Protein AF-A0A817F1W5-F1 (afdb_monomer_lite)

pLDDT: mean 86.27, std 9.95, range [48.22, 96.62]

Radius of gyration: 14.51 Å; chains: 1; bounding box: 32×35×30 Å

Sequence (142 aa):
MGRENEAPLYIMSCVASYLPSDEDKIVPNVIQAIISTPIQTGIVHTAIKYTGVRLISQLENWIAKNDQQILKSIIQYLLSLLVDKELRHISADTILIISQQGRKQLLNDLDQIIQATLWLDLIDNGSDAAQCLLKGYYFIFI

Structure (mmCIF, N/CA/C/O backbone)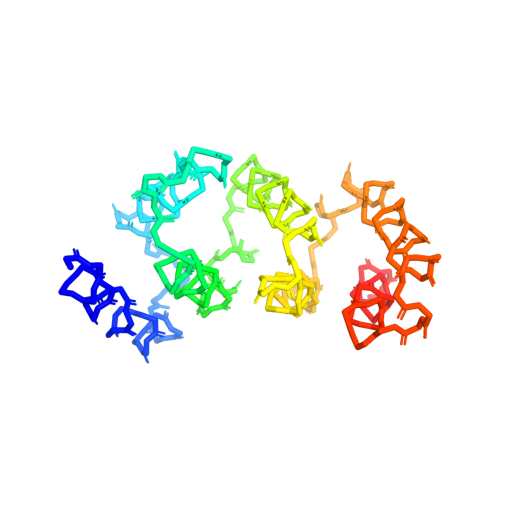:
data_AF-A0A817F1W5-F1
#
_entry.id   AF-A0A817F1W5-F1
#
loop_
_atom_site.group_PDB
_atom_site.id
_atom_site.type_symbol
_atom_site.label_atom_id
_atom_site.label_alt_id
_atom_site.label_comp_id
_atom_site.label_asym_id
_atom_site.label_entity_id
_atom_site.label_seq_id
_atom_site.pdbx_PDB_ins_code
_atom_site.Cartn_x
_atom_site.Cartn_y
_atom_site.Cartn_z
_atom_site.occupancy
_atom_site.B_iso_or_equiv
_atom_site.auth_seq_id
_atom_site.auth_comp_id
_atom_site.auth_asym_id
_atom_site.auth_atom_id
_atom_site.pdbx_PDB_model_num
ATOM 1 N N . MET A 1 1 ? 5.542 -16.275 -17.507 1.00 48.22 1 MET A N 1
ATOM 2 C CA . MET A 1 1 ? 5.241 -16.937 -16.220 1.00 48.22 1 MET A CA 1
ATOM 3 C C . MET A 1 1 ? 4.775 -15.987 -15.098 1.00 48.22 1 MET A C 1
ATOM 5 O O . MET A 1 1 ? 4.660 -16.436 -13.972 1.00 48.22 1 MET A O 1
ATOM 9 N N . GLY A 1 2 ? 4.464 -14.703 -15.361 1.00 58.16 2 GLY A N 1
ATOM 10 C CA . GLY A 1 2 ? 3.974 -13.773 -14.318 1.00 58.16 2 GLY A CA 1
ATOM 11 C C . GLY A 1 2 ? 2.455 -13.540 -14.289 1.00 58.16 2 GLY A C 1
ATOM 12 O O . GLY A 1 2 ? 1.916 -13.199 -13.246 1.00 58.16 2 GLY A O 1
ATOM 13 N N . ARG A 1 3 ? 1.752 -13.739 -15.415 1.00 57.31 3 ARG A N 1
ATOM 14 C CA . ARG A 1 3 ? 0.310 -13.437 -15.540 1.00 57.31 3 ARG A CA 1
ATOM 15 C C . ARG A 1 3 ? -0.595 -14.442 -14.821 1.00 57.31 3 ARG A C 1
ATOM 17 O O . ARG A 1 3 ? -1.630 -14.060 -14.299 1.00 57.31 3 ARG A O 1
ATOM 24 N N . GLU A 1 4 ? -0.183 -15.707 -14.758 1.00 65.88 4 GLU A N 1
ATOM 25 C CA . GLU A 1 4 ? -0.958 -16.783 -14.117 1.00 65.88 4 GLU A CA 1
ATOM 26 C C . GLU A 1 4 ? -1.089 -16.583 -12.599 1.00 65.88 4 GLU A C 1
ATOM 28 O O . GLU A 1 4 ? -2.111 -16.937 -12.023 1.00 65.88 4 GLU A O 1
ATOM 33 N N . ASN A 1 5 ? -0.102 -15.933 -11.972 1.00 76.44 5 ASN A N 1
ATOM 34 C CA . ASN A 1 5 ? -0.132 -15.594 -10.546 1.00 76.44 5 ASN A CA 1
ATOM 35 C C . ASN A 1 5 ? -0.773 -14.224 -10.265 1.00 76.44 5 ASN A C 1
ATOM 37 O O . ASN A 1 5 ? -1.171 -13.954 -9.136 1.00 76.44 5 ASN A O 1
ATOM 41 N N . GLU A 1 6 ? -0.877 -13.354 -11.272 1.00 86.06 6 GLU A N 1
ATOM 42 C CA . GLU A 1 6 ? -1.506 -12.036 -11.140 1.00 86.06 6 GLU A CA 1
ATOM 43 C C . GLU A 1 6 ? -3.035 -12.135 -11.193 1.00 86.06 6 GLU A C 1
ATOM 45 O O . GLU A 1 6 ? -3.711 -11.499 -10.387 1.00 86.06 6 GLU A O 1
ATOM 50 N N . ALA A 1 7 ? -3.582 -12.995 -12.059 1.00 88.44 7 ALA A N 1
ATOM 51 C CA . ALA A 1 7 ? -5.027 -13.108 -12.248 1.00 88.44 7 ALA A CA 1
ATOM 52 C C . ALA A 1 7 ? -5.812 -13.460 -10.960 1.00 88.44 7 ALA A C 1
ATOM 54 O O . ALA A 1 7 ? -6.843 -12.831 -10.712 1.00 88.44 7 ALA A O 1
ATOM 55 N N . PRO A 1 8 ? -5.360 -14.388 -10.089 1.00 89.94 8 PRO A N 1
ATOM 56 C CA . PRO A 1 8 ? -6.020 -14.624 -8.804 1.00 89.94 8 PRO A CA 1
ATOM 57 C C . PRO A 1 8 ? -6.008 -13.387 -7.897 1.00 89.94 8 PRO A C 1
ATOM 59 O O . PRO A 1 8 ? -7.029 -13.052 -7.300 1.00 89.94 8 PRO A O 1
ATOM 62 N N . LEU A 1 9 ? -4.881 -12.669 -7.841 1.00 90.19 9 LEU A N 1
ATOM 63 C CA . LEU A 1 9 ? -4.739 -11.443 -7.052 1.00 90.19 9 LEU A CA 1
ATOM 64 C C . LEU A 1 9 ? -5.655 -10.330 -7.581 1.00 90.19 9 LEU A C 1
ATOM 66 O O . LEU A 1 9 ? -6.254 -9.584 -6.806 1.00 90.19 9 LEU A O 1
ATOM 70 N N . TYR A 1 10 ? -5.822 -10.266 -8.902 1.00 93.56 10 TYR A N 1
ATOM 71 C CA . TYR A 1 10 ? -6.752 -9.356 -9.556 1.00 93.56 10 TYR A CA 1
ATOM 72 C C . TYR A 1 10 ? -8.192 -9.644 -9.134 1.00 93.56 10 TYR A C 1
ATOM 74 O O . TYR A 1 10 ? -8.898 -8.728 -8.712 1.00 93.56 10 TYR A O 1
ATOM 82 N N . ILE A 1 11 ? -8.614 -10.912 -9.180 1.00 94.50 11 ILE A N 1
ATOM 83 C CA . ILE A 1 11 ? -9.958 -11.325 -8.749 1.00 94.50 11 ILE A CA 1
ATOM 84 C C . ILE A 1 11 ? -10.182 -10.962 -7.279 1.00 94.50 11 ILE A C 1
ATOM 86 O O . ILE A 1 11 ? -11.224 -10.397 -6.949 1.00 94.50 11 ILE A O 1
ATOM 90 N N . MET A 1 12 ? -9.196 -11.217 -6.412 1.00 94.00 12 MET A N 1
ATOM 91 C CA . MET A 1 12 ? -9.254 -10.813 -5.005 1.00 94.00 12 MET A CA 1
ATOM 92 C C . MET A 1 12 ? -9.451 -9.299 -4.868 1.00 94.00 12 MET A C 1
ATOM 94 O O . MET A 1 12 ? -10.304 -8.872 -4.094 1.00 94.00 12 MET A O 1
ATOM 98 N N . SER A 1 13 ? -8.736 -8.485 -5.655 1.00 95.19 13 SER A N 1
ATOM 99 C CA . SER A 1 13 ? -8.906 -7.025 -5.633 1.00 95.19 13 SER A CA 1
ATOM 100 C C . SER A 1 13 ? -10.327 -6.593 -6.008 1.00 95.19 13 SER A C 1
ATOM 102 O O . SER A 1 13 ? -10.861 -5.672 -5.407 1.00 95.19 13 SER A O 1
ATOM 104 N N . CYS A 1 14 ? -10.994 -7.287 -6.933 1.00 94.75 14 CYS A N 1
ATOM 105 C CA . CYS A 1 14 ? -12.352 -6.933 -7.351 1.00 94.75 14 CYS A CA 1
ATOM 106 C C . CYS A 1 14 ? -13.423 -7.170 -6.277 1.00 94.75 14 CYS A C 1
ATOM 108 O O . CYS A 1 14 ? -14.477 -6.540 -6.336 1.00 94.75 14 CYS A O 1
ATOM 110 N N . VAL A 1 15 ? -13.181 -8.082 -5.331 1.00 94.94 15 VAL A N 1
ATOM 111 C CA . VAL A 1 15 ? -14.157 -8.447 -4.288 1.00 94.94 15 VAL A CA 1
ATOM 112 C C . VAL A 1 15 ? -13.795 -7.913 -2.901 1.00 94.94 15 VAL A C 1
ATOM 114 O O . VAL A 1 15 ? -14.629 -7.946 -2.000 1.00 94.94 15 VAL A O 1
ATOM 117 N N . ALA A 1 16 ? -12.574 -7.409 -2.721 1.00 94.56 16 ALA A N 1
ATOM 118 C CA . ALA A 1 16 ? -12.034 -7.019 -1.422 1.00 94.56 16 ALA A CA 1
ATOM 119 C C . ALA A 1 16 ? -12.820 -5.902 -0.721 1.00 94.56 16 ALA A C 1
ATOM 121 O O . ALA A 1 16 ? -12.981 -5.954 0.496 1.00 94.56 16 ALA A O 1
ATOM 122 N N . SER A 1 17 ? -13.376 -4.947 -1.470 1.00 93.06 17 SER A N 1
ATOM 123 C CA . SER A 1 17 ? -14.156 -3.835 -0.908 1.00 93.06 17 SER A CA 1
ATOM 124 C C . SER A 1 17 ? -15.488 -4.261 -0.280 1.00 93.06 17 SER A C 1
ATOM 126 O O . SER A 1 17 ? -16.071 -3.499 0.491 1.00 93.06 17 SER A O 1
ATOM 128 N N . TYR A 1 18 ? -15.955 -5.483 -0.564 1.00 93.12 18 TYR A N 1
ATOM 129 C CA . TYR A 1 18 ? -17.164 -6.064 0.027 1.00 93.12 18 TYR A CA 1
ATOM 130 C C . TYR A 1 18 ? -16.890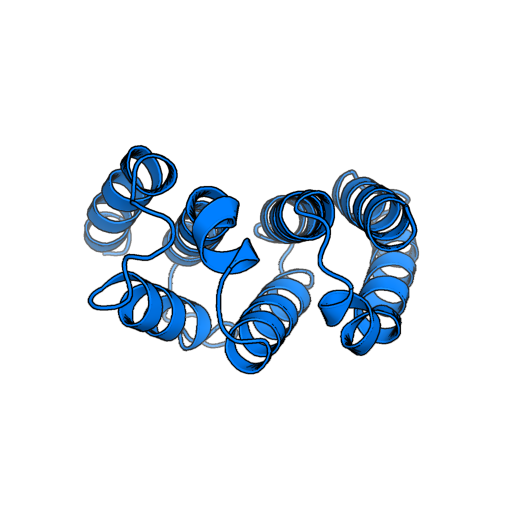 -6.880 1.295 1.00 93.12 18 TYR A C 1
ATOM 132 O O . TYR A 1 18 ? -17.832 -7.389 1.904 1.00 93.12 18 TYR A O 1
ATOM 140 N N . LEU A 1 19 ? -15.623 -7.046 1.688 1.00 92.19 19 LEU A N 1
ATOM 141 C CA . LEU A 1 19 ? -15.286 -7.789 2.896 1.00 92.19 19 LEU A CA 1
ATOM 142 C C . LEU A 1 19 ? -15.686 -7.004 4.156 1.00 92.19 19 LEU A C 1
ATOM 144 O O . LEU A 1 19 ? -15.543 -5.777 4.195 1.00 92.19 19 LEU A O 1
ATOM 148 N N . PRO A 1 20 ? -16.150 -7.696 5.213 1.00 90.88 20 PRO A N 1
ATOM 149 C CA . PRO A 1 20 ? -16.363 -7.076 6.510 1.00 90.88 20 PRO A CA 1
ATOM 150 C C . PRO A 1 20 ? -15.068 -6.458 7.044 1.00 90.88 20 PRO A C 1
ATOM 152 O O . PRO A 1 20 ? -13.983 -7.031 6.950 1.00 90.88 20 PRO A O 1
ATOM 155 N N . SER A 1 21 ? -15.181 -5.276 7.640 1.00 88.44 21 SER A N 1
ATOM 156 C CA . SER A 1 21 ? -14.036 -4.551 8.207 1.00 88.44 21 SER A CA 1
ATOM 157 C C . SER A 1 21 ? -13.397 -5.232 9.430 1.00 88.44 21 SER A C 1
ATOM 159 O O . SER A 1 21 ? -12.349 -4.791 9.881 1.00 88.44 21 SER A O 1
ATOM 161 N N . ASP A 1 22 ? -14.057 -6.251 9.980 1.00 89.69 22 ASP A N 1
ATOM 162 C CA . ASP A 1 22 ? -13.666 -7.095 11.118 1.00 89.69 22 ASP A CA 1
ATOM 163 C C . ASP A 1 22 ? -13.218 -8.509 10.683 1.00 89.69 22 ASP A C 1
ATOM 165 O O . ASP A 1 22 ? -13.138 -9.434 11.492 1.00 89.69 22 ASP A O 1
ATOM 169 N N . GLU A 1 23 ? -12.935 -8.709 9.390 1.00 90.62 23 GLU A N 1
ATOM 170 C CA . GLU A 1 23 ? -12.400 -9.970 8.868 1.00 90.62 23 GLU A CA 1
ATOM 171 C C . GLU A 1 23 ? -10.913 -10.149 9.224 1.00 90.62 23 GLU A C 1
ATOM 173 O O . GLU A 1 23 ? -10.011 -9.861 8.438 1.00 90.62 23 GLU A O 1
ATOM 178 N N . ASP A 1 24 ? -10.651 -10.668 10.420 1.00 88.12 24 ASP A N 1
ATOM 179 C CA . ASP A 1 24 ? -9.291 -10.776 10.962 1.00 88.12 24 ASP A CA 1
ATOM 180 C C . ASP A 1 24 ? -8.626 -12.139 10.717 1.00 88.12 24 ASP A C 1
ATOM 182 O O . ASP A 1 24 ? -7.495 -12.372 11.148 1.00 88.12 24 ASP A O 1
ATOM 186 N N . LYS A 1 25 ? -9.289 -13.070 10.016 1.00 90.50 25 LYS A N 1
ATOM 187 C CA . LYS A 1 25 ? -8.716 -14.404 9.762 1.00 90.50 25 LYS A CA 1
ATOM 188 C C . LYS A 1 25 ? -7.858 -14.430 8.507 1.00 90.50 25 LYS A C 1
ATOM 190 O O . LYS A 1 25 ? -6.814 -15.084 8.491 1.00 90.50 25 LYS A O 1
ATOM 195 N N . ILE A 1 26 ? -8.306 -13.767 7.441 1.00 90.88 26 ILE A N 1
ATOM 196 C CA . ILE A 1 26 ? -7.652 -13.849 6.126 1.00 90.88 26 ILE A CA 1
ATOM 197 C C . ILE A 1 26 ? -6.962 -12.542 5.739 1.00 90.88 26 ILE A C 1
ATOM 199 O O . ILE A 1 26 ? -5.822 -12.587 5.274 1.00 90.88 26 ILE A O 1
ATOM 203 N N . VAL A 1 27 ? -7.602 -11.388 5.950 1.00 92.75 27 VAL A N 1
ATOM 204 C CA . VAL A 1 27 ? -7.087 -10.096 5.465 1.00 92.75 27 VAL A CA 1
ATOM 205 C C . VAL A 1 27 ? -5.679 -9.764 5.989 1.00 92.75 27 VAL A C 1
ATOM 207 O O . VAL A 1 27 ? -4.831 -9.429 5.155 1.00 92.75 27 VAL A O 1
ATOM 210 N N . PRO A 1 28 ? -5.348 -9.936 7.290 1.00 92.62 28 PRO A N 1
ATOM 211 C CA . PRO A 1 28 ? -3.990 -9.688 7.780 1.00 92.62 28 PRO A CA 1
ATOM 212 C C . PRO A 1 28 ? -2.926 -10.506 7.047 1.00 92.62 28 PRO A C 1
ATOM 214 O O . PRO A 1 28 ? -1.876 -9.984 6.678 1.00 92.62 28 PRO A O 1
ATOM 217 N N . ASN A 1 29 ? -3.212 -11.786 6.797 1.00 92.12 29 ASN A N 1
ATOM 218 C CA . ASN A 1 29 ? -2.277 -12.704 6.150 1.00 92.12 29 ASN A CA 1
ATOM 219 C C . ASN A 1 29 ? -2.028 -12.308 4.690 1.00 92.12 29 ASN A C 1
ATOM 221 O O . ASN A 1 29 ? -0.894 -12.359 4.215 1.00 92.12 29 ASN A O 1
ATOM 225 N N . VAL A 1 30 ? -3.080 -11.876 3.990 1.00 92.81 30 VAL A N 1
ATOM 226 C CA . VAL A 1 30 ? -2.991 -11.400 2.604 1.00 92.81 30 VAL A CA 1
ATOM 227 C C . VAL A 1 30 ? -2.182 -10.106 2.523 1.00 92.81 30 VAL A C 1
ATOM 229 O O . VAL A 1 30 ? -1.268 -10.013 1.704 1.00 92.81 30 VAL A O 1
ATOM 232 N N . ILE A 1 31 ? -2.459 -9.136 3.398 1.00 93.88 31 ILE A N 1
ATOM 233 C CA . ILE A 1 31 ? -1.684 -7.891 3.476 1.00 93.88 31 ILE A CA 1
ATOM 234 C C . ILE A 1 31 ? -0.218 -8.201 3.774 1.00 93.88 31 ILE A C 1
ATOM 236 O O . ILE A 1 31 ? 0.658 -7.714 3.060 1.00 93.88 31 ILE A O 1
ATOM 240 N N . GLN A 1 32 ? 0.053 -9.053 4.768 1.00 93.06 32 GLN A N 1
ATOM 241 C CA . GLN A 1 32 ? 1.414 -9.420 5.146 1.00 93.06 32 GLN A CA 1
ATOM 242 C C . GLN A 1 32 ? 2.169 -10.059 3.975 1.00 93.06 32 GLN A C 1
ATOM 244 O O . GLN A 1 32 ? 3.330 -9.724 3.739 1.00 93.06 32 GLN A O 1
ATOM 249 N N . ALA A 1 33 ? 1.520 -10.939 3.211 1.00 90.88 33 ALA A N 1
ATOM 250 C CA . ALA A 1 33 ? 2.111 -11.554 2.027 1.00 90.88 33 ALA A CA 1
ATOM 251 C C . ALA A 1 33 ? 2.453 -10.518 0.940 1.00 90.88 33 ALA A C 1
ATOM 253 O O . ALA A 1 33 ? 3.539 -10.575 0.358 1.00 90.88 33 ALA A O 1
ATOM 254 N N . ILE A 1 34 ? 1.577 -9.535 0.704 1.00 92.44 34 ILE A N 1
ATOM 255 C CA . ILE A 1 34 ? 1.830 -8.464 -0.271 1.00 92.44 34 ILE A CA 1
ATOM 256 C C . ILE A 1 34 ? 3.012 -7.597 0.168 1.00 92.44 34 ILE A C 1
ATOM 258 O O . ILE A 1 34 ? 3.966 -7.445 -0.593 1.00 92.44 34 ILE A O 1
ATOM 262 N N . ILE A 1 35 ? 2.996 -7.066 1.394 1.00 93.06 35 ILE A N 1
ATOM 263 C CA . ILE A 1 35 ? 4.039 -6.132 1.854 1.00 93.06 35 ILE A CA 1
ATOM 264 C C . ILE A 1 35 ? 5.403 -6.809 2.044 1.00 93.06 35 ILE A C 1
ATOM 266 O O . ILE A 1 35 ? 6.436 -6.149 1.989 1.00 93.06 35 ILE A O 1
ATOM 270 N N . SER A 1 36 ? 5.415 -8.133 2.232 1.00 89.81 36 SER A N 1
ATOM 271 C CA . SER A 1 36 ? 6.643 -8.935 2.322 1.00 89.81 36 SER A CA 1
ATOM 272 C C . SER A 1 36 ? 7.206 -9.311 0.946 1.00 89.81 36 SER A C 1
ATOM 274 O O . SER A 1 36 ? 8.252 -9.956 0.861 1.00 89.81 36 SER A O 1
ATOM 276 N N . THR A 1 37 ? 6.527 -8.936 -0.144 1.00 83.50 37 THR A N 1
ATOM 277 C CA . THR A 1 37 ? 6.975 -9.241 -1.503 1.00 83.50 37 THR A CA 1
ATOM 278 C C . THR A 1 37 ? 8.232 -8.429 -1.843 1.00 83.50 37 THR A C 1
ATOM 280 O O . THR A 1 37 ? 8.213 -7.201 -1.736 1.00 83.50 37 THR A O 1
ATOM 283 N N . PRO A 1 38 ? 9.322 -9.067 -2.312 1.00 75.81 38 PRO A N 1
ATOM 284 C CA . PRO A 1 38 ? 10.555 -8.367 -2.656 1.00 75.81 38 PRO A CA 1
ATOM 285 C C . PRO A 1 38 ? 10.354 -7.289 -3.733 1.00 75.81 38 PRO A C 1
ATOM 287 O O . PRO A 1 38 ? 9.938 -7.564 -4.861 1.00 75.81 38 PRO A O 1
ATOM 290 N N . ILE A 1 39 ? 10.699 -6.046 -3.396 1.00 68.00 39 ILE A N 1
ATOM 291 C CA . ILE A 1 39 ? 10.493 -4.880 -4.269 1.00 68.00 39 ILE A CA 1
ATOM 292 C C . ILE A 1 39 ? 11.648 -4.711 -5.261 1.00 68.00 39 ILE A C 1
ATOM 294 O O . ILE A 1 39 ? 11.419 -4.342 -6.411 1.00 68.00 39 ILE A O 1
ATOM 298 N N . GLN A 1 40 ? 12.875 -5.030 -4.845 1.00 58.62 40 GLN A N 1
ATOM 299 C CA . GLN A 1 40 ? 14.103 -4.717 -5.590 1.00 58.62 40 GLN A CA 1
ATOM 300 C C . GLN A 1 40 ? 14.685 -5.904 -6.361 1.00 58.62 40 GLN A C 1
ATOM 302 O O . GLN A 1 40 ? 15.423 -5.721 -7.326 1.00 58.62 40 GLN A O 1
ATOM 307 N N . THR A 1 41 ? 14.354 -7.137 -5.979 1.00 54.34 41 THR A N 1
ATOM 308 C CA . THR A 1 41 ? 14.795 -8.306 -6.739 1.00 54.34 41 THR A CA 1
ATOM 309 C C . THR A 1 41 ? 13.873 -8.445 -7.946 1.00 54.34 41 THR A C 1
ATOM 311 O O . THR A 1 41 ? 12.678 -8.683 -7.761 1.00 54.34 41 THR A O 1
ATOM 314 N N . GLY A 1 42 ? 14.391 -8.322 -9.172 1.00 58.84 42 GLY A N 1
ATOM 315 C CA . GLY A 1 42 ? 13.650 -8.461 -10.445 1.00 58.84 42 GLY A CA 1
ATOM 316 C C . GLY A 1 42 ? 12.991 -9.831 -10.697 1.00 58.84 42 GLY A C 1
ATOM 317 O O . GLY A 1 42 ? 12.710 -10.192 -11.833 1.00 58.84 42 GLY A O 1
ATOM 318 N N . ILE A 1 43 ? 12.771 -10.605 -9.636 1.00 66.25 43 ILE A N 1
ATOM 319 C CA . ILE A 1 43 ? 12.121 -11.911 -9.577 1.00 66.25 43 ILE A CA 1
ATOM 320 C C . ILE A 1 43 ? 10.594 -11.753 -9.666 1.00 66.25 43 ILE A C 1
ATOM 322 O O . ILE A 1 43 ? 9.919 -12.606 -10.239 1.00 66.25 43 ILE A O 1
ATOM 326 N N . VAL A 1 44 ? 10.036 -10.655 -9.136 1.00 76.38 44 VAL A N 1
ATOM 327 C CA . VAL A 1 44 ? 8.585 -10.409 -9.123 1.00 76.38 44 VAL A CA 1
ATOM 328 C C . VAL A 1 44 ? 8.202 -9.391 -10.193 1.00 76.38 44 VAL A C 1
ATOM 330 O O . VAL A 1 44 ? 8.665 -8.252 -10.181 1.00 76.38 44 VAL A O 1
ATOM 333 N N . HIS A 1 45 ? 7.319 -9.812 -11.098 1.00 86.19 45 HIS A N 1
ATOM 334 C CA . HIS A 1 45 ? 6.823 -9.011 -12.217 1.00 86.19 45 HIS A CA 1
ATOM 335 C C . HIS A 1 45 ? 6.025 -7.782 -11.740 1.00 86.19 45 HIS A C 1
ATOM 337 O O . HIS A 1 45 ? 5.186 -7.918 -10.846 1.00 86.19 45 HIS A O 1
ATOM 343 N N . THR A 1 46 ? 6.207 -6.609 -12.370 1.00 88.50 46 THR A N 1
ATOM 344 C CA . THR A 1 46 ? 5.553 -5.346 -11.960 1.00 88.50 46 THR A CA 1
ATOM 345 C C . THR A 1 46 ? 4.036 -5.473 -11.843 1.00 88.50 46 THR A C 1
ATOM 347 O O . THR A 1 46 ? 3.464 -5.016 -10.862 1.00 88.50 46 THR A O 1
ATOM 350 N N . ALA A 1 47 ? 3.385 -6.162 -12.787 1.00 88.94 47 ALA A N 1
ATOM 351 C CA . ALA A 1 47 ? 1.934 -6.384 -12.743 1.00 88.94 47 ALA A CA 1
ATOM 352 C C . ALA A 1 47 ? 1.449 -7.017 -11.423 1.00 88.94 47 ALA A C 1
ATOM 354 O O . ALA A 1 47 ? 0.423 -6.609 -10.899 1.00 88.94 47 ALA A O 1
ATOM 355 N N . ILE A 1 48 ? 2.209 -7.952 -10.837 1.00 90.50 48 ILE A N 1
ATOM 356 C CA . ILE A 1 48 ? 1.844 -8.566 -9.550 1.00 90.50 48 ILE A CA 1
ATOM 357 C C . ILE A 1 48 ? 1.919 -7.526 -8.426 1.00 90.50 48 ILE A C 1
ATOM 359 O O . ILE A 1 48 ? 1.022 -7.462 -7.592 1.00 90.50 48 ILE A O 1
ATOM 363 N N . LYS A 1 49 ? 2.960 -6.680 -8.418 1.00 91.50 49 LYS A N 1
ATOM 364 C CA . LYS A 1 49 ? 3.103 -5.596 -7.432 1.00 91.50 49 LYS A CA 1
ATOM 365 C C . LYS A 1 49 ? 1.972 -4.583 -7.574 1.00 91.50 49 LYS A C 1
ATOM 367 O O . LYS A 1 49 ? 1.332 -4.251 -6.585 1.00 91.50 49 LYS A O 1
ATOM 372 N N . TYR A 1 50 ? 1.686 -4.154 -8.802 1.00 93.88 50 TYR A N 1
ATOM 373 C CA . TYR A 1 50 ? 0.592 -3.237 -9.111 1.00 93.88 50 TYR A CA 1
ATOM 374 C C . TYR A 1 50 ? -0.741 -3.780 -8.587 1.00 93.88 50 TYR A C 1
ATOM 376 O O . TYR A 1 50 ? -1.450 -3.100 -7.849 1.00 93.88 50 TYR A O 1
ATOM 384 N N . THR A 1 51 ? -1.058 -5.035 -8.902 1.00 94.75 51 THR A N 1
ATOM 385 C CA . THR A 1 51 ? -2.310 -5.665 -8.472 1.00 94.75 51 THR A CA 1
ATOM 386 C C . THR A 1 51 ? -2.342 -5.924 -6.963 1.00 94.75 51 THR A C 1
ATOM 388 O O . THR A 1 51 ? -3.402 -5.817 -6.352 1.00 94.75 51 THR A O 1
ATOM 391 N N . GLY A 1 52 ? -1.193 -6.164 -6.325 1.00 95.12 52 GLY A N 1
ATOM 392 C CA . GLY A 1 52 ? -1.081 -6.224 -4.865 1.00 95.12 52 GLY A CA 1
ATOM 393 C C . GLY A 1 52 ? -1.391 -4.884 -4.199 1.00 95.12 52 GLY A C 1
ATOM 394 O O . GLY A 1 52 ? -2.187 -4.837 -3.265 1.00 95.12 52 GLY A O 1
ATOM 395 N N . VAL A 1 53 ? -0.840 -3.785 -4.720 1.00 96.31 53 VAL A N 1
ATOM 396 C CA . VAL A 1 53 ? -1.169 -2.429 -4.251 1.00 96.31 53 VAL A CA 1
ATOM 397 C C . VAL A 1 53 ? -2.648 -2.129 -4.476 1.00 96.31 53 VAL A C 1
ATOM 399 O O . VAL A 1 53 ? -3.313 -1.621 -3.577 1.00 96.31 53 VAL A O 1
ATOM 402 N N . ARG A 1 54 ? -3.197 -2.513 -5.635 1.00 96.62 54 ARG A N 1
ATOM 403 C CA . ARG A 1 54 ? -4.633 -2.394 -5.899 1.00 96.62 54 ARG A CA 1
ATOM 404 C C . ARG A 1 54 ? -5.456 -3.151 -4.861 1.00 96.62 54 ARG A C 1
ATOM 406 O O . ARG A 1 54 ? -6.440 -2.620 -4.374 1.00 96.62 54 ARG A O 1
ATOM 413 N N . LEU A 1 55 ? -5.073 -4.374 -4.502 1.00 96.56 55 LEU A N 1
ATOM 414 C CA . LEU A 1 55 ? -5.776 -5.122 -3.462 1.00 96.56 55 LEU A CA 1
ATOM 415 C C . LEU A 1 55 ? -5.717 -4.393 -2.108 1.00 96.56 55 LEU A C 1
ATOM 417 O O . LEU A 1 55 ? -6.742 -4.293 -1.443 1.00 96.56 55 LEU A O 1
ATOM 421 N N . ILE A 1 56 ? -4.567 -3.822 -1.733 1.00 96.06 56 ILE A N 1
ATOM 422 C CA . ILE A 1 56 ? -4.447 -2.997 -0.518 1.00 96.06 56 ILE A CA 1
ATOM 423 C C . ILE A 1 56 ? -5.419 -1.812 -0.559 1.00 96.06 56 ILE A C 1
ATOM 425 O O . ILE A 1 56 ? -6.097 -1.571 0.438 1.00 96.06 56 ILE A O 1
ATOM 429 N N . SER A 1 57 ? -5.533 -1.102 -1.688 1.00 95.81 57 SER A N 1
ATOM 430 C CA . SER A 1 57 ? -6.446 0.047 -1.783 1.00 95.81 57 SER A CA 1
ATOM 431 C C . SER A 1 57 ? -7.906 -0.353 -1.583 1.00 95.81 57 SER A C 1
ATOM 433 O O . SER A 1 57 ? -8.638 0.331 -0.884 1.00 95.81 57 SER A O 1
ATOM 435 N N . GLN A 1 58 ? -8.316 -1.518 -2.089 1.00 96.38 58 GLN A N 1
ATOM 436 C CA . GLN A 1 58 ? -9.682 -2.024 -1.903 1.00 96.38 58 GLN A CA 1
ATOM 437 C C . GLN A 1 58 ? -9.978 -2.492 -0.469 1.00 96.38 58 GLN A C 1
ATOM 439 O O . GLN A 1 58 ? -11.136 -2.714 -0.125 1.00 96.38 58 GLN A O 1
ATOM 444 N N . LEU A 1 59 ? -8.952 -2.632 0.373 1.00 94.75 59 LEU A N 1
ATOM 445 C CA . LEU A 1 59 ? -9.069 -3.003 1.784 1.00 94.75 59 LEU A CA 1
ATOM 446 C C . LEU A 1 59 ? -9.055 -1.779 2.716 1.00 94.75 59 LEU A C 1
ATOM 448 O O . LEU A 1 59 ? -8.904 -1.944 3.924 1.00 94.75 59 LEU A O 1
ATOM 452 N N . GLU A 1 60 ? -9.244 -0.562 2.195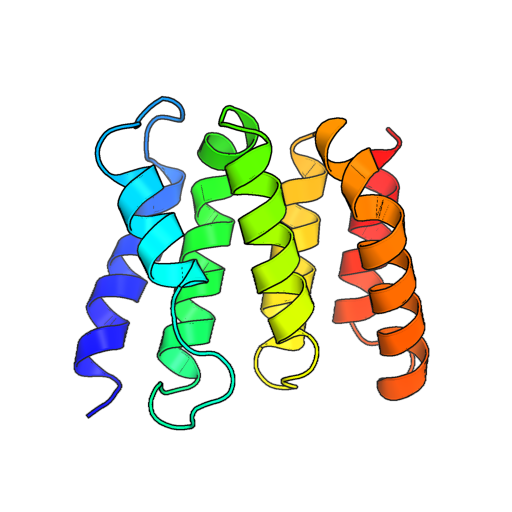 1.00 92.19 60 GLU A N 1
ATOM 453 C CA . GLU A 1 60 ? -9.238 0.699 2.957 1.00 92.19 60 GLU A CA 1
ATOM 454 C C . GLU A 1 60 ? -10.115 0.666 4.222 1.00 92.19 60 GLU A C 1
ATOM 456 O O . GLU A 1 60 ? -9.670 1.086 5.289 1.00 92.19 60 GLU A O 1
ATOM 461 N N . ASN A 1 61 ? -11.319 0.087 4.141 1.00 90.38 61 ASN A N 1
ATOM 462 C CA . ASN A 1 61 ? -12.263 -0.009 5.260 1.00 90.38 61 ASN A CA 1
ATOM 463 C C . ASN A 1 61 ? -11.765 -0.943 6.367 1.00 90.38 61 ASN A C 1
ATOM 465 O O . ASN A 1 61 ? -11.981 -0.684 7.552 1.00 90.38 61 ASN A O 1
ATOM 469 N N . TRP A 1 62 ? -11.113 -2.043 5.982 1.00 92.38 62 TRP A N 1
ATOM 470 C CA . TRP A 1 62 ? -10.487 -2.959 6.929 1.00 92.38 62 TRP A CA 1
ATOM 471 C C . TRP A 1 62 ? -9.258 -2.299 7.547 1.00 92.38 62 TRP A C 1
ATOM 473 O O . TRP A 1 62 ? -9.139 -2.246 8.771 1.00 92.38 62 TRP A O 1
ATOM 483 N N . ILE A 1 63 ? -8.393 -1.702 6.719 1.00 91.25 63 ILE A N 1
ATOM 484 C CA . ILE A 1 63 ? -7.208 -0.973 7.175 1.00 91.25 63 ILE A CA 1
ATOM 485 C C . ILE A 1 63 ? -7.633 0.067 8.206 1.00 91.25 63 ILE A C 1
ATOM 487 O O . ILE A 1 63 ? -7.080 0.059 9.293 1.00 91.25 63 ILE A O 1
ATOM 491 N N . ALA A 1 64 ? -8.662 0.873 7.944 1.00 85.75 64 ALA A N 1
ATOM 492 C CA . ALA A 1 64 ? -9.141 1.924 8.841 1.00 85.75 64 ALA A CA 1
ATOM 493 C C . ALA A 1 64 ? -9.486 1.457 10.273 1.00 85.75 64 ALA A C 1
ATOM 495 O O . ALA A 1 64 ? -9.369 2.249 11.213 1.00 85.75 64 ALA A O 1
ATOM 496 N N . LYS A 1 65 ? -9.862 0.189 10.482 1.00 85.50 65 LYS A N 1
ATOM 497 C CA . LYS A 1 65 ? -10.248 -0.342 11.805 1.00 85.50 65 LYS A CA 1
ATOM 498 C C . LYS A 1 65 ? -9.155 -1.132 12.526 1.00 85.50 65 LYS A C 1
ATOM 500 O O . LYS A 1 65 ? -9.297 -1.393 13.716 1.00 85.50 65 LYS A O 1
ATOM 505 N N . ASN A 1 66 ? -8.068 -1.468 11.837 1.00 82.88 66 ASN A N 1
ATOM 506 C CA . ASN A 1 66 ? -7.092 -2.453 12.303 1.00 82.88 66 ASN A CA 1
ATOM 507 C C . ASN A 1 66 ? -5.786 -1.853 12.847 1.00 82.88 66 ASN A C 1
ATOM 509 O O . ASN A 1 66 ? -5.595 -0.635 12.828 1.00 82.88 66 ASN A O 1
ATOM 513 N N . ASP A 1 67 ? -4.904 -2.719 13.355 1.00 83.50 67 ASP A N 1
ATOM 514 C CA . ASP A 1 67 ? -3.690 -2.391 14.118 1.00 83.50 67 ASP A CA 1
ATOM 515 C C . ASP A 1 67 ? -2.796 -1.305 13.472 1.00 83.50 67 ASP A C 1
ATOM 517 O O . ASP A 1 67 ? -2.531 -1.296 12.263 1.00 83.50 67 ASP A O 1
ATOM 521 N N . GLN A 1 68 ? -2.297 -0.388 14.306 1.00 83.62 68 GLN A N 1
ATOM 522 C CA . GLN A 1 68 ? -1.420 0.713 13.906 1.00 83.62 68 GLN A CA 1
ATOM 523 C C . GLN A 1 68 ? -0.063 0.237 13.354 1.00 83.62 68 GLN A C 1
ATOM 525 O O . GLN A 1 68 ? 0.505 0.878 12.470 1.00 83.62 68 GLN A O 1
ATOM 530 N N . GLN A 1 69 ? 0.469 -0.879 13.848 1.00 86.25 69 GLN A N 1
ATOM 531 C CA . GLN A 1 69 ? 1.716 -1.464 13.369 1.00 86.25 69 GLN A CA 1
ATOM 532 C C . GLN A 1 69 ? 1.576 -1.964 11.928 1.00 86.25 69 GLN A C 1
ATOM 534 O O . GLN A 1 69 ? 2.455 -1.699 11.108 1.00 86.25 69 GLN A O 1
ATOM 539 N N . ILE A 1 70 ? 0.457 -2.618 11.599 1.00 87.75 70 ILE A N 1
ATOM 540 C CA . ILE A 1 70 ? 0.168 -3.066 10.229 1.00 87.75 70 ILE A CA 1
ATOM 541 C C . ILE A 1 70 ? 0.042 -1.856 9.302 1.00 87.75 70 ILE A C 1
ATOM 543 O O . ILE A 1 70 ? 0.631 -1.853 8.223 1.00 87.75 70 ILE A O 1
ATOM 547 N N . LEU A 1 71 ? -0.656 -0.800 9.737 1.00 89.44 71 LEU A N 1
ATOM 548 C CA . LEU A 1 71 ? -0.755 0.447 8.974 1.00 89.44 71 LEU A CA 1
ATOM 549 C C . LEU A 1 71 ? 0.625 1.014 8.639 1.00 89.44 71 LEU A C 1
ATOM 551 O O . LEU A 1 71 ? 0.896 1.309 7.478 1.00 89.44 71 LEU A O 1
ATOM 555 N N . LYS A 1 72 ? 1.510 1.119 9.634 1.00 88.88 72 LYS A N 1
ATOM 556 C CA . LYS A 1 72 ? 2.871 1.616 9.429 1.00 88.88 72 LYS A CA 1
ATOM 557 C C . LYS A 1 72 ? 3.622 0.786 8.388 1.00 88.88 72 LYS A C 1
ATOM 559 O O . LYS A 1 72 ?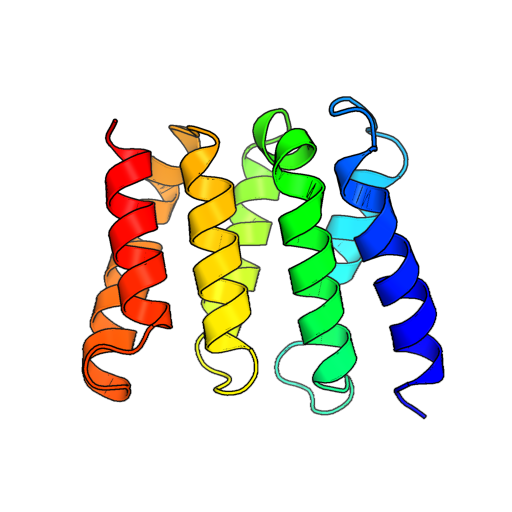 4.255 1.344 7.495 1.00 88.88 72 LYS A O 1
ATOM 564 N N . SER A 1 73 ? 3.532 -0.542 8.463 1.00 92.06 73 SER A N 1
ATOM 565 C CA . SER A 1 73 ? 4.176 -1.426 7.486 1.00 92.06 73 SER A CA 1
ATOM 566 C C . SER A 1 73 ? 3.591 -1.278 6.078 1.00 92.06 73 SER A C 1
ATOM 568 O O . SER A 1 73 ? 4.349 -1.298 5.109 1.00 92.06 73 SER A O 1
ATOM 570 N N . ILE A 1 74 ? 2.277 -1.060 5.949 1.00 93.75 74 ILE A N 1
ATOM 571 C CA . ILE A 1 74 ? 1.634 -0.745 4.664 1.00 93.75 74 ILE A CA 1
ATOM 572 C C . ILE A 1 74 ? 2.171 0.579 4.110 1.00 93.75 74 ILE A C 1
ATOM 574 O O . ILE A 1 74 ? 2.578 0.627 2.954 1.00 93.75 74 ILE A O 1
ATOM 578 N N . ILE A 1 75 ? 2.218 1.642 4.917 1.00 92.25 75 ILE A N 1
ATOM 579 C CA . ILE A 1 75 ? 2.699 2.955 4.466 1.00 92.25 75 ILE A CA 1
ATOM 580 C C . ILE A 1 75 ? 4.167 2.885 4.043 1.00 92.25 75 ILE A C 1
ATOM 582 O O . ILE A 1 75 ? 4.510 3.358 2.963 1.00 92.25 75 ILE A O 1
ATOM 586 N N . GLN A 1 76 ? 5.025 2.230 4.826 1.00 92.19 76 GLN A N 1
ATOM 587 C CA . GLN A 1 76 ? 6.433 2.035 4.465 1.00 92.19 76 GLN A CA 1
ATOM 588 C C . GLN A 1 76 ? 6.592 1.262 3.152 1.00 92.19 76 GLN A C 1
ATOM 590 O O . GLN A 1 76 ? 7.396 1.647 2.299 1.00 92.19 76 GLN A O 1
ATOM 595 N N . TYR A 1 77 ? 5.798 0.205 2.965 1.00 94.12 77 TYR A N 1
ATOM 596 C CA . TYR A 1 77 ? 5.756 -0.536 1.711 1.00 94.12 77 TYR A CA 1
ATOM 597 C C . TYR A 1 77 ? 5.354 0.376 0.543 1.00 94.12 77 TYR A C 1
ATOM 599 O O . TYR A 1 77 ? 6.099 0.476 -0.429 1.00 94.12 77 TYR A O 1
ATOM 607 N N . LEU A 1 78 ? 4.247 1.113 0.654 1.00 94.44 78 LEU A N 1
ATOM 608 C CA . LEU A 1 78 ? 3.769 2.018 -0.395 1.00 94.44 78 LEU A CA 1
ATOM 609 C C . LEU A 1 78 ? 4.804 3.105 -0.732 1.00 94.44 78 LEU A C 1
ATOM 611 O O . LEU A 1 78 ? 5.151 3.290 -1.902 1.00 94.44 78 LEU A O 1
ATOM 615 N N . LEU A 1 79 ? 5.379 3.768 0.273 1.00 92.81 79 LEU A N 1
ATOM 616 C CA . LEU A 1 79 ? 6.420 4.780 0.071 1.00 92.81 79 LEU A CA 1
ATOM 617 C C . LEU A 1 79 ? 7.629 4.215 -0.685 1.00 92.81 79 LEU A C 1
ATOM 619 O O . LEU A 1 79 ? 8.154 4.862 -1.590 1.00 92.81 79 LEU A O 1
ATOM 623 N N . SER A 1 80 ? 8.029 2.979 -0.382 1.00 92.19 80 SER A N 1
ATOM 624 C CA . SER A 1 80 ? 9.141 2.329 -1.080 1.00 92.19 80 SER A CA 1
ATOM 625 C C . SER A 1 80 ? 8.852 2.006 -2.553 1.00 92.19 80 SER A C 1
ATOM 627 O O . SER A 1 80 ? 9.794 1.836 -3.323 1.00 92.19 80 SER A O 1
ATOM 629 N N . LEU A 1 81 ? 7.582 1.972 -2.978 1.00 92.56 81 LEU A N 1
ATOM 630 C CA . LEU A 1 81 ? 7.191 1.777 -4.379 1.00 92.56 81 LEU A CA 1
ATOM 631 C C . LEU A 1 81 ? 7.212 3.067 -5.207 1.00 92.56 81 LEU A C 1
ATOM 633 O O . LEU A 1 81 ? 7.183 2.993 -6.433 1.00 92.56 81 LEU A O 1
ATOM 637 N N . LEU A 1 82 ? 7.300 4.246 -4.581 1.00 91.00 82 LEU A N 1
ATOM 638 C CA . LEU A 1 82 ? 7.299 5.534 -5.294 1.00 91.00 82 LEU A CA 1
ATOM 639 C C . LEU A 1 82 ? 8.526 5.726 -6.200 1.00 91.00 82 LEU A C 1
ATOM 641 O O . LEU A 1 82 ? 8.484 6.501 -7.164 1.00 91.00 82 LEU A O 1
ATOM 645 N N . VAL A 1 83 ? 9.605 4.993 -5.911 1.00 88.75 83 VAL A N 1
ATOM 646 C CA . VAL A 1 83 ? 10.828 4.971 -6.724 1.00 88.75 83 VAL A CA 1
ATOM 647 C C . VAL A 1 83 ? 10.612 4.334 -8.096 1.00 88.75 83 VAL A C 1
ATOM 649 O O . VAL A 1 83 ? 11.277 4.721 -9.055 1.00 88.75 83 VAL A O 1
ATOM 652 N N . ASP A 1 84 ? 9.661 3.405 -8.211 1.00 89.12 84 ASP A N 1
ATOM 653 C CA . ASP A 1 84 ? 9.320 2.734 -9.461 1.00 89.12 84 ASP A CA 1
ATOM 654 C C . ASP A 1 84 ? 8.270 3.554 -10.221 1.00 89.12 84 ASP A C 1
ATOM 656 O O . ASP A 1 84 ? 7.144 3.741 -9.759 1.00 89.12 84 ASP A O 1
ATOM 660 N N . LYS A 1 85 ? 8.632 4.041 -11.413 1.00 89.31 85 LYS A N 1
ATOM 661 C CA . LYS A 1 85 ? 7.757 4.881 -12.242 1.00 89.31 85 LYS A CA 1
ATOM 662 C C . LYS A 1 85 ? 6.438 4.184 -12.605 1.00 89.31 85 LYS A C 1
ATOM 664 O O . LYS A 1 85 ? 5.428 4.869 -12.730 1.00 89.31 85 LYS A O 1
ATOM 669 N N . GLU A 1 86 ? 6.425 2.857 -12.749 1.00 90.00 86 GLU A N 1
ATOM 670 C CA . GLU A 1 86 ? 5.215 2.096 -13.095 1.00 90.00 86 GLU A CA 1
ATOM 671 C C . GLU A 1 86 ? 4.265 1.919 -11.896 1.00 90.00 86 GLU A C 1
ATOM 673 O O . GLU A 1 86 ? 3.062 1.730 -12.079 1.00 90.00 86 GLU A O 1
ATOM 678 N N . LEU A 1 87 ? 4.782 2.004 -10.665 1.00 92.38 87 LEU A N 1
ATOM 679 C CA . LEU A 1 87 ? 4.016 1.794 -9.425 1.00 92.38 87 LEU A CA 1
ATOM 680 C C . LEU A 1 87 ? 3.720 3.091 -8.666 1.00 92.38 87 LEU A C 1
ATOM 682 O O . LEU A 1 87 ? 2.837 3.125 -7.808 1.00 92.38 87 LEU A O 1
ATOM 686 N N . ARG A 1 88 ? 4.433 4.168 -8.992 1.00 93.00 88 ARG A N 1
ATOM 687 C CA . ARG A 1 88 ? 4.376 5.460 -8.308 1.00 93.00 88 ARG A CA 1
ATOM 688 C C . ARG A 1 88 ? 2.961 5.995 -8.135 1.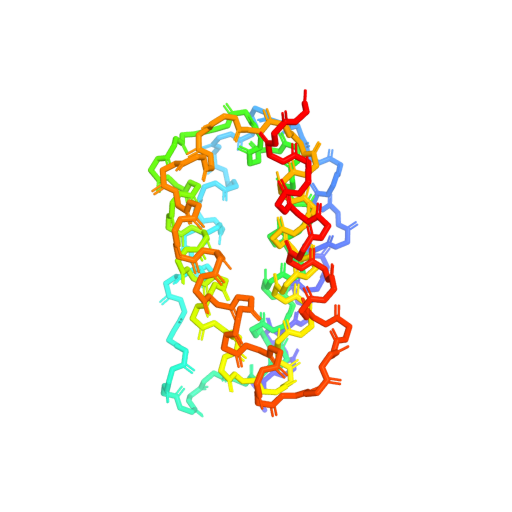00 93.00 88 ARG A C 1
ATOM 690 O O . ARG A 1 88 ? 2.571 6.315 -7.016 1.00 93.00 88 ARG A O 1
ATOM 697 N N . HIS A 1 89 ? 2.194 6.075 -9.223 1.00 93.56 89 HIS A N 1
ATOM 698 C CA . HIS A 1 89 ? 0.846 6.642 -9.175 1.00 93.56 89 HIS A CA 1
ATOM 699 C C . HIS A 1 89 ? -0.087 5.810 -8.297 1.00 93.56 89 HIS A C 1
ATOM 701 O O . HIS A 1 89 ? -0.714 6.351 -7.395 1.00 93.56 89 HIS A O 1
ATOM 707 N N . ILE A 1 90 ? -0.169 4.494 -8.529 1.00 95.31 90 ILE A N 1
ATOM 708 C CA . ILE A 1 90 ? -1.074 3.633 -7.757 1.00 95.31 90 ILE A CA 1
ATOM 709 C C . ILE A 1 90 ? -0.697 3.606 -6.273 1.00 95.31 90 ILE A C 1
ATOM 711 O O . ILE A 1 90 ? -1.577 3.571 -5.418 1.00 95.31 90 ILE A O 1
ATOM 715 N N . SER A 1 91 ? 0.596 3.681 -5.955 1.00 95.19 91 SER A N 1
ATOM 716 C CA . SER A 1 91 ? 1.050 3.760 -4.571 1.00 95.19 91 SER A CA 1
ATOM 717 C C . SER A 1 91 ? 0.626 5.074 -3.904 1.00 95.19 91 SER A C 1
ATOM 719 O O . SER A 1 91 ? 0.022 5.054 -2.833 1.00 95.19 91 SER A O 1
ATOM 721 N N . ALA A 1 92 ? 0.862 6.214 -4.562 1.00 94.50 92 ALA A N 1
ATOM 722 C CA . ALA A 1 92 ? 0.456 7.522 -4.051 1.00 94.50 92 ALA A CA 1
ATOM 723 C C . ALA A 1 92 ? -1.069 7.657 -3.902 1.00 94.50 92 ALA A C 1
ATOM 725 O O . ALA A 1 92 ? -1.549 8.177 -2.897 1.00 94.50 92 ALA A O 1
ATOM 726 N N . ASP A 1 93 ? -1.828 7.150 -4.873 1.00 95.44 93 ASP A N 1
ATOM 727 C CA . ASP A 1 93 ? -3.291 7.103 -4.832 1.00 95.44 93 ASP A CA 1
ATOM 728 C C . ASP A 1 93 ? -3.799 6.222 -3.680 1.00 95.44 93 ASP A C 1
ATOM 730 O O . ASP A 1 93 ? -4.688 6.610 -2.928 1.00 95.44 93 ASP A O 1
ATOM 734 N N . THR A 1 94 ? -3.152 5.079 -3.440 1.00 95.56 94 THR A N 1
ATOM 735 C CA . THR A 1 94 ? -3.485 4.207 -2.303 1.00 95.56 94 THR A CA 1
ATOM 736 C C . THR A 1 94 ? -3.204 4.888 -0.961 1.00 95.56 94 THR A C 1
ATOM 738 O O . THR A 1 94 ? -3.997 4.758 -0.031 1.00 95.56 94 THR A O 1
ATOM 741 N N . ILE A 1 95 ? -2.113 5.656 -0.848 1.00 93.94 95 ILE A N 1
ATOM 742 C CA . ILE A 1 95 ? -1.834 6.459 0.353 1.00 93.94 95 ILE A CA 1
ATOM 743 C C . ILE A 1 95 ? -2.939 7.506 0.560 1.00 93.94 95 ILE A C 1
ATOM 745 O O . ILE A 1 95 ? -3.417 7.661 1.685 1.00 93.94 95 ILE A O 1
ATOM 749 N N . LEU A 1 96 ? -3.386 8.189 -0.502 1.00 93.25 96 LEU A N 1
ATOM 750 C CA . LEU A 1 96 ? -4.498 9.147 -0.443 1.00 93.25 96 LEU A CA 1
ATOM 751 C C . LEU A 1 96 ? -5.784 8.482 0.061 1.00 93.25 96 LEU A C 1
ATOM 753 O O . LEU A 1 96 ? -6.392 8.986 1.002 1.00 93.25 96 LEU A O 1
ATOM 757 N N . ILE A 1 97 ? -6.158 7.343 -0.520 1.00 93.56 97 ILE A N 1
ATOM 758 C CA . ILE A 1 97 ? -7.333 6.559 -0.122 1.00 93.56 97 ILE A CA 1
ATOM 759 C C . ILE A 1 97 ? -7.276 6.204 1.372 1.00 93.56 97 ILE A C 1
ATOM 761 O O . ILE A 1 97 ? -8.220 6.458 2.118 1.00 93.56 97 ILE A O 1
ATOM 765 N N . ILE A 1 98 ? -6.141 5.684 1.850 1.00 91.81 98 ILE A N 1
ATOM 766 C CA . ILE A 1 98 ? -5.965 5.345 3.271 1.00 91.81 98 ILE A CA 1
ATOM 767 C C . ILE A 1 98 ? -6.043 6.603 4.154 1.00 91.81 98 ILE A C 1
ATOM 769 O O . ILE A 1 98 ? -6.587 6.554 5.259 1.00 91.81 98 ILE A O 1
ATOM 773 N N . SER A 1 99 ? -5.532 7.736 3.668 1.00 88.38 99 SER A N 1
ATOM 774 C CA . SER A 1 99 ? -5.569 9.021 4.378 1.00 88.38 99 SER A CA 1
ATOM 775 C C . SER A 1 99 ? -6.993 9.562 4.526 1.00 88.38 99 SER A C 1
ATOM 777 O O . SER A 1 99 ? -7.342 10.072 5.588 1.00 88.38 99 SER A O 1
ATOM 779 N N . GLN A 1 100 ? -7.839 9.393 3.505 1.00 88.31 100 GLN A N 1
ATOM 780 C CA . GLN A 1 100 ? -9.248 9.809 3.521 1.00 88.31 100 GLN A CA 1
ATOM 781 C C . GLN A 1 100 ? -10.082 9.092 4.586 1.00 88.31 100 GLN A C 1
ATOM 783 O O . GLN A 1 100 ? -11.061 9.650 5.072 1.00 88.31 100 GLN A O 1
ATOM 788 N N . GLN A 1 101 ? -9.673 7.891 4.999 1.00 83.88 101 GLN A N 1
ATOM 789 C CA . GLN A 1 101 ? -10.349 7.138 6.057 1.00 83.88 101 GLN A CA 1
ATOM 790 C C . GLN A 1 101 ? -10.031 7.658 7.479 1.00 83.88 101 GLN A C 1
ATOM 792 O O . GLN A 1 101 ? -10.422 7.045 8.472 1.00 83.88 101 GLN A O 1
ATOM 797 N N . GLY A 1 102 ? -9.345 8.804 7.606 1.00 62.16 102 GLY A N 1
ATOM 798 C CA . GLY A 1 102 ? -9.353 9.614 8.830 1.00 62.16 102 GLY A CA 1
ATOM 799 C C . GLY A 1 102 ? -8.520 9.048 9.979 1.00 62.16 102 GLY A C 1
ATOM 800 O O . GLY A 1 102 ? -8.938 9.044 11.141 1.00 62.16 102 GLY A O 1
ATOM 801 N N . ARG A 1 103 ? -7.317 8.541 9.689 1.00 65.88 103 ARG A N 1
ATOM 802 C CA . ARG A 1 103 ? -6.453 7.929 10.708 1.00 65.88 103 ARG A CA 1
ATOM 803 C C . ARG A 1 103 ? -5.464 8.951 11.266 1.00 65.88 103 ARG A C 1
ATOM 805 O O . ARG A 1 103 ? -4.392 9.145 10.703 1.00 65.88 103 ARG A O 1
ATOM 812 N N . LYS A 1 104 ? -5.732 9.464 12.478 1.00 68.62 104 LYS A N 1
ATOM 813 C CA . LYS A 1 104 ? -4.727 10.168 13.319 1.00 68.62 104 LYS A CA 1
ATOM 814 C C . LYS A 1 104 ? -3.426 9.373 13.482 1.00 68.62 104 LYS A C 1
ATOM 816 O O . LYS A 1 104 ? -2.380 9.932 13.766 1.00 68.62 104 LYS A O 1
ATOM 821 N N . GLN A 1 105 ? -3.482 8.057 13.310 1.00 70.88 105 GLN A N 1
ATOM 822 C CA . GLN A 1 105 ? -2.322 7.171 13.367 1.00 70.88 105 GLN A CA 1
ATOM 823 C C . GLN A 1 105 ? -1.302 7.441 12.248 1.00 70.88 105 GLN A C 1
ATOM 825 O O . GLN A 1 105 ? -0.120 7.185 12.465 1.00 70.88 105 GLN A O 1
ATOM 830 N N . LEU A 1 106 ? -1.728 8.011 11.109 1.00 76.00 106 LEU A N 1
ATOM 831 C CA . LEU A 1 106 ? -0.836 8.450 10.028 1.00 76.00 106 LEU A CA 1
ATOM 832 C C . LEU A 1 106 ? 0.010 9.670 10.412 1.00 76.00 106 LEU A C 1
ATOM 834 O O . LEU A 1 106 ? 1.012 9.932 9.754 1.00 76.00 106 LEU A O 1
ATOM 838 N N . LEU A 1 107 ? -0.325 10.379 11.500 1.00 78.62 107 LEU A N 1
ATOM 839 C CA . LEU A 1 107 ? 0.504 11.474 12.019 1.00 78.62 107 LEU A CA 1
ATOM 840 C C . LEU A 1 107 ? 1.929 11.006 12.345 1.00 78.62 107 LEU A C 1
ATOM 842 O O . LEU A 1 107 ? 2.870 11.778 12.209 1.00 78.62 107 LEU A O 1
ATOM 846 N N . ASN A 1 108 ? 2.101 9.733 12.717 1.00 80.62 108 ASN A N 1
ATOM 847 C CA . ASN A 1 108 ? 3.416 9.163 13.013 1.00 80.62 108 ASN A CA 1
ATOM 848 C C . ASN A 1 108 ? 4.275 8.923 11.760 1.00 80.62 108 ASN A C 1
ATOM 850 O O . ASN A 1 108 ? 5.493 8.801 11.876 1.00 80.62 108 ASN A O 1
ATOM 854 N N . ASP A 1 109 ? 3.658 8.853 10.580 1.00 82.81 109 ASP A N 1
ATOM 855 C CA . ASP A 1 109 ? 4.336 8.657 9.294 1.00 82.81 109 ASP A CA 1
ATOM 856 C C . ASP A 1 109 ? 4.332 9.938 8.436 1.00 82.81 109 ASP A C 1
ATOM 858 O O . ASP A 1 109 ? 4.829 9.938 7.308 1.00 82.81 109 ASP A O 1
ATOM 862 N N . LEU A 1 110 ? 3.824 11.050 8.981 1.00 82.69 110 LEU A N 1
ATOM 863 C CA . LEU A 1 110 ? 3.648 12.322 8.281 1.00 82.69 110 LEU A CA 1
ATOM 864 C C . LEU A 1 110 ? 4.951 12.838 7.663 1.00 82.69 110 LEU A C 1
ATOM 866 O O . LEU A 1 110 ? 4.975 13.199 6.488 1.00 82.69 110 LEU A O 1
ATOM 870 N N . ASP A 1 111 ? 6.041 12.822 8.431 1.00 86.06 111 ASP A N 1
ATOM 871 C CA . ASP A 1 111 ? 7.346 13.300 7.967 1.00 86.06 111 ASP A CA 1
ATOM 872 C C . ASP A 1 111 ? 7.822 12.525 6.734 1.00 86.06 111 ASP A C 1
ATOM 874 O O . ASP A 1 111 ? 8.352 13.114 5.791 1.00 86.06 111 ASP A O 1
ATOM 878 N N . GLN A 1 112 ? 7.587 11.209 6.702 1.00 86.44 112 GLN A N 1
ATOM 879 C CA . GLN A 1 112 ? 7.964 10.362 5.571 1.00 86.44 112 GLN A CA 1
ATOM 880 C C . GLN A 1 112 ? 7.098 10.666 4.338 1.00 86.44 112 GLN A C 1
ATOM 882 O O . GLN A 1 112 ? 7.621 10.740 3.226 1.00 86.44 112 GLN A O 1
ATOM 887 N N . ILE A 1 113 ? 5.794 10.902 4.526 1.00 85.44 113 ILE A N 1
ATOM 888 C CA . ILE A 1 113 ? 4.868 11.267 3.441 1.00 85.44 113 ILE A CA 1
ATOM 889 C C . ILE A 1 113 ? 5.229 12.642 2.856 1.00 85.44 113 ILE A C 1
ATOM 891 O O . ILE A 1 113 ? 5.259 12.802 1.633 1.00 85.44 113 ILE A O 1
ATOM 895 N N . ILE A 1 114 ? 5.568 13.623 3.698 1.00 88.19 114 ILE A N 1
ATOM 896 C CA . ILE A 1 114 ? 6.003 14.958 3.255 1.00 88.19 114 ILE A CA 1
ATOM 897 C C . ILE A 1 114 ? 7.313 14.859 2.474 1.00 88.19 114 ILE A C 1
ATOM 899 O O . ILE A 1 114 ? 7.411 15.397 1.371 1.00 88.19 114 ILE A O 1
ATOM 903 N N . GLN A 1 115 ? 8.311 14.151 3.009 1.00 89.25 115 GLN A N 1
ATOM 904 C CA . GLN A 1 115 ? 9.597 13.972 2.329 1.00 89.25 115 GLN A CA 1
ATOM 905 C C . GLN A 1 115 ? 9.424 13.299 0.964 1.00 89.25 115 GLN A C 1
ATOM 907 O O . GLN A 1 115 ? 10.015 13.749 -0.017 1.00 89.25 115 GLN A O 1
ATOM 912 N N . ALA A 1 116 ? 8.573 12.274 0.876 1.00 87.19 116 ALA A N 1
ATOM 913 C CA . ALA A 1 116 ? 8.260 11.615 -0.386 1.00 87.19 116 ALA A CA 1
ATOM 914 C C . ALA A 1 116 ? 7.551 12.550 -1.377 1.00 87.19 116 ALA A C 1
ATOM 916 O O . ALA A 1 116 ? 7.878 12.546 -2.560 1.00 87.19 116 ALA A O 1
ATOM 917 N N . THR A 1 117 ? 6.628 13.386 -0.898 1.00 87.19 117 THR A N 1
ATOM 918 C CA . THR A 1 117 ? 5.925 14.383 -1.720 1.00 87.19 117 THR A CA 1
ATOM 919 C C . THR A 1 117 ? 6.892 15.395 -2.326 1.00 87.19 117 THR A C 1
ATOM 921 O O . THR A 1 117 ? 6.867 15.621 -3.532 1.00 87.19 117 THR A O 1
ATOM 924 N N . LEU A 1 118 ? 7.783 15.961 -1.506 1.00 87.81 118 LEU A N 1
ATOM 925 C CA . LEU A 1 118 ? 8.797 16.916 -1.959 1.00 87.81 118 LEU A CA 1
ATOM 926 C C . LEU A 1 118 ? 9.766 16.273 -2.952 1.00 87.81 118 LEU A C 1
ATOM 928 O O . LEU A 1 118 ? 10.099 16.865 -3.974 1.00 87.81 118 LEU A O 1
ATOM 932 N N . TRP A 1 119 ? 10.199 15.042 -2.671 1.00 89.69 119 TRP A N 1
ATOM 933 C CA . TRP A 1 119 ? 11.046 14.291 -3.587 1.00 89.69 119 TRP A CA 1
ATOM 934 C C . TRP A 1 119 ? 10.354 14.066 -4.939 1.00 89.69 119 TRP A C 1
ATOM 936 O O . TRP A 1 119 ? 10.964 14.323 -5.974 1.00 89.69 119 TRP A O 1
ATOM 946 N N . LEU A 1 120 ? 9.080 13.656 -4.944 1.00 86.31 120 LEU A N 1
ATOM 947 C CA . LEU A 1 120 ? 8.298 13.459 -6.168 1.00 86.31 120 LEU A CA 1
ATOM 948 C C . LEU A 1 120 ? 8.104 14.743 -6.974 1.00 86.31 120 LEU A C 1
ATOM 950 O O . LEU A 1 120 ? 8.192 14.702 -8.200 1.00 86.31 120 LEU A O 1
ATOM 954 N N . ASP A 1 121 ? 7.854 15.866 -6.304 1.00 86.31 121 ASP A N 1
ATOM 955 C CA . ASP A 1 121 ? 7.701 17.160 -6.968 1.00 86.31 121 ASP A CA 1
ATOM 956 C C . ASP A 1 121 ? 8.990 17.568 -7.703 1.00 86.31 121 ASP A C 1
ATOM 958 O O . ASP A 1 121 ? 8.945 18.009 -8.851 1.00 86.31 121 ASP A O 1
ATOM 962 N N . LEU A 1 122 ? 10.150 17.299 -7.089 1.00 85.12 122 LEU A N 1
ATOM 963 C CA . LEU A 1 122 ? 11.467 17.557 -7.677 1.00 85.12 122 LEU A CA 1
ATOM 964 C C . LEU A 1 122 ? 11.804 16.633 -8.854 1.00 85.12 122 LEU A C 1
ATOM 966 O O . LEU A 1 122 ? 12.428 17.077 -9.817 1.00 85.12 122 LEU A O 1
ATOM 970 N N . ILE A 1 123 ? 11.459 15.345 -8.770 1.00 83.31 123 ILE A N 1
ATOM 971 C CA . ILE A 1 123 ? 11.870 14.354 -9.779 1.00 83.31 123 ILE A CA 1
ATOM 972 C C . ILE A 1 123 ? 10.876 14.185 -10.932 1.00 83.31 123 ILE A C 1
ATOM 974 O O . ILE A 1 123 ? 11.230 13.584 -11.947 1.00 83.31 123 ILE A O 1
ATOM 978 N N . ASP A 1 124 ? 9.641 14.666 -10.779 1.00 75.19 124 ASP A N 1
ATOM 979 C CA . ASP A 1 124 ? 8.546 14.413 -11.724 1.00 75.19 124 ASP A CA 1
ATOM 980 C C . ASP A 1 124 ? 7.666 15.654 -11.975 1.00 75.19 124 ASP A C 1
ATOM 982 O O . ASP A 1 124 ? 6.519 15.517 -12.394 1.00 75.19 124 ASP A O 1
ATOM 986 N N . ASN A 1 125 ? 8.200 16.859 -11.713 1.00 71.69 125 ASN A N 1
ATOM 987 C CA . ASN A 1 125 ? 7.617 18.173 -12.036 1.00 71.69 125 ASN A CA 1
ATOM 988 C C . ASN A 1 125 ? 6.103 18.280 -11.760 1.00 71.69 125 ASN A C 1
ATOM 990 O O . ASN A 1 125 ? 5.319 18.556 -12.671 1.00 71.69 125 ASN A O 1
ATOM 994 N N . GLY A 1 126 ? 5.673 18.056 -10.519 1.00 63.84 126 GLY A N 1
ATOM 995 C CA . GLY A 1 126 ? 4.255 1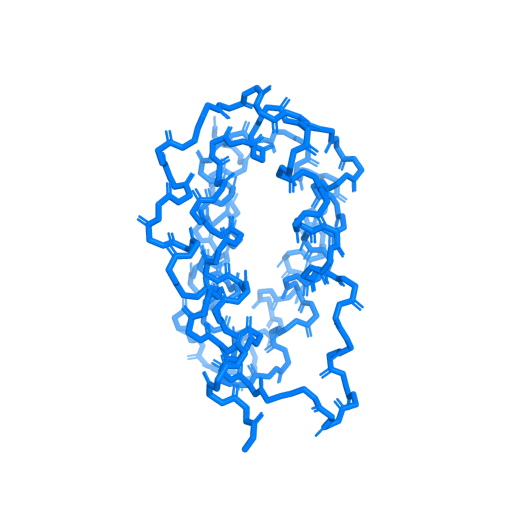8.175 -10.160 1.00 63.84 126 GLY A CA 1
ATOM 996 C C . GLY A 1 126 ? 3.361 17.032 -10.659 1.00 63.84 126 GLY A C 1
ATOM 997 O O . GLY A 1 126 ? 2.178 17.255 -10.936 1.00 63.84 126 GLY A O 1
ATOM 998 N N . SER A 1 127 ? 3.914 15.818 -10.770 1.00 79.75 127 SER A N 1
ATOM 999 C CA . SER A 1 127 ? 3.182 14.602 -11.153 1.00 79.75 127 SER A CA 1
ATOM 1000 C C . SER A 1 127 ? 1.865 14.397 -10.399 1.00 79.75 127 SER A C 1
ATOM 1002 O O . SER A 1 127 ? 1.724 14.765 -9.229 1.00 79.75 127 SER A O 1
ATOM 1004 N N . ASP A 1 128 ? 0.925 13.699 -11.040 1.00 85.69 128 ASP A N 1
ATOM 1005 C CA . ASP A 1 128 ? -0.345 13.288 -10.427 1.00 85.69 128 ASP A CA 1
ATOM 1006 C C . ASP A 1 128 ? -0.127 12.536 -9.100 1.00 85.69 128 ASP A C 1
ATOM 1008 O O . ASP A 1 128 ? -0.897 12.690 -8.155 1.00 85.69 128 ASP A O 1
ATOM 1012 N N . ALA A 1 129 ? 0.984 11.800 -8.972 1.00 87.69 129 ALA A N 1
ATOM 1013 C CA . ALA A 1 129 ? 1.365 11.132 -7.732 1.00 87.69 129 ALA A CA 1
ATOM 1014 C C . ALA A 1 129 ? 1.698 12.120 -6.597 1.00 87.69 129 ALA A C 1
ATOM 1016 O O . ALA A 1 129 ? 1.230 11.939 -5.473 1.00 87.69 129 ALA A O 1
ATOM 1017 N N . ALA A 1 130 ? 2.462 13.183 -6.875 1.00 87.75 130 ALA A N 1
ATOM 1018 C CA . ALA A 1 130 ? 2.736 14.233 -5.890 1.00 87.75 130 ALA A CA 1
ATOM 1019 C C . ALA A 1 130 ? 1.437 14.938 -5.462 1.00 87.75 130 ALA A C 1
ATOM 1021 O O . ALA A 1 130 ? 1.221 15.182 -4.274 1.00 87.75 130 ALA A O 1
ATOM 1022 N N . GLN A 1 131 ? 0.526 15.184 -6.410 1.00 88.75 131 GLN A N 1
ATOM 1023 C CA . GLN A 1 131 ? -0.793 15.746 -6.112 1.00 88.75 131 GLN A CA 1
ATOM 1024 C C . GLN A 1 131 ? -1.637 14.818 -5.229 1.00 88.75 131 GLN A C 1
ATOM 1026 O O . GLN A 1 131 ? -2.312 15.302 -4.319 1.00 88.75 131 GLN A O 1
ATOM 1031 N N . CYS A 1 132 ? -1.601 13.500 -5.456 1.00 89.00 132 CYS A N 1
ATOM 1032 C CA . CYS A 1 132 ? -2.283 12.533 -4.593 1.00 89.00 132 CYS A CA 1
ATOM 1033 C C . CYS A 1 132 ? -1.742 12.575 -3.160 1.00 89.00 132 CYS A C 1
ATOM 1035 O O . CYS A 1 132 ? -2.537 12.649 -2.222 1.00 89.00 132 CYS A O 1
ATOM 1037 N N . LEU A 1 133 ? -0.419 12.620 -2.971 1.00 89.06 133 LEU A N 1
ATOM 1038 C CA . LEU A 1 133 ? 0.161 12.719 -1.627 1.00 89.06 133 LEU A CA 1
ATOM 1039 C C . LEU A 1 133 ? -0.176 14.049 -0.934 1.00 89.06 133 LEU A C 1
ATOM 1041 O O . LEU A 1 133 ? -0.528 14.041 0.245 1.00 89.06 133 LEU A O 1
ATOM 1045 N N . LEU A 1 134 ? -0.158 15.176 -1.657 1.00 87.56 134 LEU A N 1
ATOM 1046 C CA . LEU A 1 134 ? -0.580 16.481 -1.124 1.00 87.56 134 LEU A CA 1
ATOM 1047 C C . LEU A 1 134 ? -2.049 16.480 -0.682 1.00 87.56 134 LEU A C 1
ATOM 1049 O O . LEU A 1 134 ? -2.384 17.010 0.378 1.00 87.56 134 LEU A O 1
ATOM 1053 N N . LYS A 1 135 ? -2.938 15.863 -1.469 1.00 88.38 135 LYS A N 1
ATOM 1054 C CA . LYS A 1 135 ? -4.340 15.675 -1.072 1.00 88.38 135 LYS A CA 1
ATOM 1055 C C . LYS A 1 135 ? -4.439 14.774 0.160 1.00 88.38 135 LYS A C 1
ATOM 1057 O O . LYS A 1 135 ? -5.216 15.075 1.057 1.00 88.38 135 LYS A O 1
ATOM 1062 N N . GLY A 1 136 ? -3.637 13.711 0.232 1.00 84.94 136 GLY A N 1
ATOM 1063 C CA . GLY A 1 136 ? -3.606 12.801 1.377 1.00 84.94 136 GLY A CA 1
ATOM 1064 C C . GLY A 1 136 ? -3.222 13.531 2.660 1.00 84.94 136 GLY A C 1
ATOM 1065 O O . GLY A 1 136 ? -3.918 13.417 3.664 1.00 84.94 136 GLY A O 1
ATOM 1066 N N . TYR A 1 137 ? -2.193 14.379 2.586 1.00 84.00 137 TYR A N 1
ATOM 1067 C CA . TYR A 1 137 ? -1.789 15.267 3.675 1.00 84.00 137 TYR A CA 1
ATOM 1068 C C . TYR A 1 137 ? -2.958 16.118 4.187 1.00 84.00 137 TYR A C 1
ATOM 1070 O O . TYR A 1 137 ? -3.200 16.155 5.390 1.00 84.00 137 TYR A O 1
ATOM 1078 N N . TYR A 1 138 ? -3.725 16.749 3.292 1.00 84.50 138 TYR A N 1
ATOM 1079 C CA . TYR A 1 138 ? -4.891 17.551 3.678 1.00 84.50 138 TYR A CA 1
ATOM 1080 C C . TYR A 1 138 ? -5.924 16.744 4.484 1.00 84.50 138 TYR A C 1
ATOM 1082 O O . TYR A 1 138 ? -6.418 17.235 5.496 1.00 84.50 138 TYR A O 1
ATOM 1090 N N . PHE A 1 139 ? -6.193 15.493 4.097 1.00 83.31 139 PHE A N 1
ATOM 1091 C CA . PHE A 1 139 ? -7.139 14.623 4.807 1.00 83.31 139 PHE A CA 1
ATOM 1092 C C . PHE A 1 139 ? -6.636 14.110 6.162 1.00 83.31 139 PHE A C 1
ATOM 1094 O O . PHE A 1 139 ? -7.448 13.768 7.010 1.00 83.31 139 PHE A O 1
ATOM 1101 N N . ILE A 1 140 ? -5.322 14.071 6.407 1.00 80.12 140 ILE A N 1
ATOM 1102 C CA . ILE A 1 140 ? -4.787 13.673 7.723 1.00 80.12 140 ILE A CA 1
ATOM 1103 C C . ILE A 1 140 ? -5.079 14.741 8.794 1.00 80.12 140 ILE A C 1
ATOM 1105 O O . ILE A 1 140 ? -5.182 14.416 9.979 1.00 80.12 140 ILE A O 1
ATOM 1109 N N . PHE A 1 141 ? -5.205 16.011 8.395 1.00 70.56 141 PHE A N 1
ATOM 1110 C CA . PHE A 1 141 ? -5.349 17.152 9.306 1.00 70.56 141 PHE A CA 1
ATOM 1111 C C . PHE A 1 141 ? -6.790 17.627 9.544 1.00 70.56 141 PHE A C 1
ATOM 1113 O O . PHE A 1 141 ? -6.981 18.533 10.359 1.00 70.56 141 PHE A O 1
ATOM 1120 N N . ILE A 1 142 ? -7.781 17.047 8.864 1.00 63.31 142 ILE A N 1
ATOM 1121 C CA . ILE A 1 142 ? -9.204 17.424 8.957 1.00 63.31 142 ILE A CA 1
ATOM 1122 C C . ILE A 1 142 ? -9.996 16.292 9.590 1.00 63.31 142 ILE A C 1
ATOM 1124 O O . ILE A 1 142 ? -10.763 16.592 10.533 1.00 63.31 142 ILE A O 1
#

Foldseek 3Di:
DQVVVLVVLLVLLVCQLVDDLPPPPPVLVLLCVLLPPDPPPPPHDVSNNQSSLSSLLSSLSNLLVDDLVSVVSLLVSLLVCCVPPSSNQSSLLSLLSNLLSADLSCVVVLVVLVVSLVVCCVPPVPDPSSVSSVNSSVSNVD

Secondary structure (DSSP, 8-state):
--HHHHHHHHHHHHHGGGS-TT-TTTHHHHHHHHHTS-SSSTTS-HHHHHHHHHHHHHTHHHHHHS-HHHHHHHHHHHHHHTTSTTTHHHHHHHHHHHHHT--GGGGGGHHHHHHHHHHHHHHHTS-HHHHHHHHHHHHH--